Protein AF-A0A0F9ABA3-F1 (afdb_monomer)

Secondary structure (DSSP, 8-state):
-HHHHHHHHHHHSTTS-HHHHHHHHHHHHHHHHH-HHHHTTEEE-TTS-EEES----

Mean predicted aligned error: 2.95 Å

Nearest PDB structures (foldseek):
  3fnn-assembly1_A  TM=7.970E-01  e=2.608E-02  Corynebacterium glutamicum
  2gq2-assembly1_C  TM=8.352E-01  e=4.209E-02  Mycobacterium tuberculosis H37Rv
  2af6-assembly2_G  TM=8.160E-01  e=1.024E-01  Mycobacterium tuberculosis
  2gq2-assembly1_B  TM=7.676E-01  e=1.653E-01  Mycobacterium tuberculosis H37Rv

Foldseek 3Di:
DVVLQVLLQVQLDPPHDPVSNVVSLVVLVVCCVVPVVVCVQWDADPSRHIHGPDDDD

Structure (mmCIF, N/CA/C/O backbone):
data_AF-A0A0F9ABA3-F1
#
_entry.id   AF-A0A0F9ABA3-F1
#
loop_
_atom_site.group_PDB
_atom_site.id
_atom_site.type_symbol
_atom_site.label_atom_id
_atom_site.label_alt_id
_atom_site.label_comp_id
_atom_site.label_asym_id
_atom_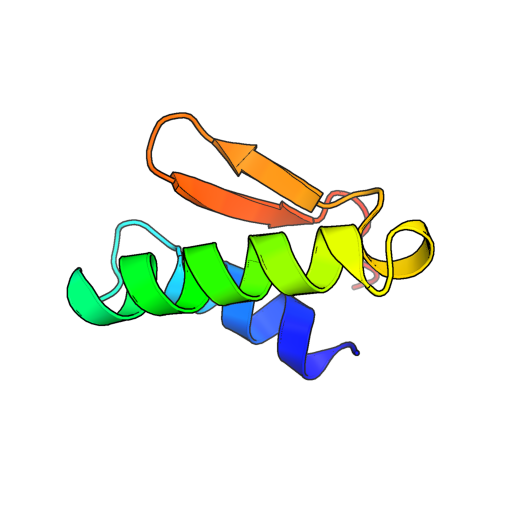site.label_entity_id
_atom_site.label_seq_id
_atom_site.pdbx_PDB_ins_code
_atom_site.Cartn_x
_atom_site.Cartn_y
_atom_site.Cartn_z
_atom_site.occupancy
_atom_site.B_iso_or_equiv
_atom_site.auth_seq_id
_atom_site.auth_comp_id
_atom_site.auth_asym_id
_atom_site.auth_atom_id
_atom_site.pdbx_PDB_model_num
ATOM 1 N N . MET A 1 1 ? 4.129 8.409 -10.602 1.00 82.06 1 MET A N 1
ATOM 2 C CA . MET A 1 1 ? 4.201 7.036 -10.043 1.00 82.06 1 MET A CA 1
ATOM 3 C C . MET A 1 1 ? 4.965 6.937 -8.721 1.00 82.06 1 MET A C 1
ATOM 5 O O . MET A 1 1 ? 4.375 6.456 -7.769 1.00 82.06 1 MET A O 1
ATOM 9 N N . ARG A 1 2 ? 6.213 7.429 -8.589 1.00 90.31 2 ARG A N 1
ATOM 10 C CA . ARG A 1 2 ? 6.969 7.375 -7.309 1.00 90.31 2 ARG A CA 1
ATOM 11 C C . ARG A 1 2 ? 6.251 8.023 -6.121 1.00 90.31 2 ARG A C 1
ATOM 13 O O . ARG A 1 2 ? 6.164 7.408 -5.069 1.00 90.31 2 ARG A O 1
ATOM 20 N N . ALA A 1 3 ? 5.737 9.240 -6.307 1.00 94.31 3 ALA A N 1
ATOM 21 C CA . ALA A 1 3 ? 5.022 9.955 -5.250 1.00 94.31 3 ALA A CA 1
ATOM 22 C C . ALA A 1 3 ? 3.787 9.178 -4.773 1.00 94.31 3 ALA A C 1
ATOM 24 O O . ALA A 1 3 ? 3.564 9.076 -3.579 1.00 94.31 3 ALA 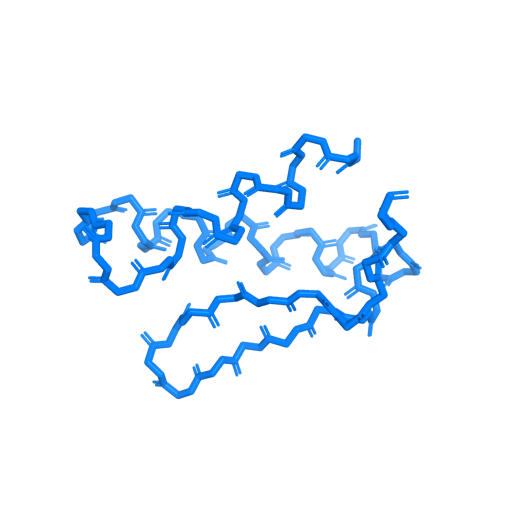A O 1
ATOM 25 N N . LEU A 1 4 ? 3.039 8.574 -5.699 1.00 94.69 4 LEU A N 1
ATOM 26 C CA . LEU A 1 4 ? 1.819 7.841 -5.372 1.00 94.69 4 LEU A CA 1
ATOM 27 C C . LEU A 1 4 ? 2.109 6.611 -4.509 1.00 94.69 4 LEU A C 1
ATOM 29 O O . LEU A 1 4 ? 1.488 6.458 -3.469 1.00 94.69 4 LEU A O 1
ATOM 33 N N . ARG A 1 5 ? 3.117 5.808 -4.875 1.00 95.06 5 ARG A N 1
ATOM 34 C CA . ARG A 1 5 ? 3.567 4.678 -4.047 1.00 95.06 5 ARG A CA 1
ATOM 35 C C . ARG A 1 5 ? 3.978 5.128 -2.648 1.00 95.06 5 ARG A C 1
ATOM 37 O O . ARG A 1 5 ? 3.495 4.585 -1.670 1.00 95.06 5 ARG A O 1
ATOM 44 N N . HIS A 1 6 ? 4.815 6.161 -2.563 1.00 94.88 6 HIS A N 1
ATOM 45 C CA . HIS A 1 6 ? 5.294 6.667 -1.278 1.00 94.88 6 HIS A CA 1
ATOM 46 C C . HIS A 1 6 ? 4.158 7.180 -0.383 1.00 94.88 6 HIS A C 1
ATOM 48 O O . HIS A 1 6 ? 4.134 6.900 0.810 1.00 94.88 6 HIS A O 1
ATOM 54 N N . VAL A 1 7 ? 3.204 7.921 -0.953 1.00 96.94 7 VAL A N 1
ATOM 55 C CA . VAL A 1 7 ? 2.066 8.438 -0.188 1.00 96.94 7 VAL A CA 1
ATOM 56 C C . VAL A 1 7 ? 1.124 7.303 0.215 1.00 96.94 7 VAL A C 1
ATOM 58 O O . VAL A 1 7 ? 0.668 7.320 1.348 1.00 96.94 7 VAL A O 1
ATOM 61 N N . ILE A 1 8 ? 0.879 6.305 -0.642 1.00 96.75 8 ILE A N 1
ATOM 62 C CA . ILE A 1 8 ? 0.092 5.118 -0.274 1.00 96.75 8 ILE A CA 1
ATOM 63 C C . ILE A 1 8 ? 0.710 4.421 0.943 1.00 96.75 8 ILE A C 1
ATOM 65 O O . ILE A 1 8 ? -0.007 4.208 1.913 1.00 96.75 8 ILE A O 1
ATOM 69 N N . GLU A 1 9 ? 2.022 4.154 0.954 1.00 96.38 9 GLU A N 1
ATOM 70 C CA . GLU A 1 9 ? 2.673 3.533 2.124 1.00 96.38 9 GLU A CA 1
ATOM 71 C C . GLU A 1 9 ? 2.478 4.373 3.394 1.00 96.38 9 GLU A C 1
ATOM 73 O O . GLU A 1 9 ? 1.990 3.885 4.405 1.00 96.38 9 GLU A O 1
ATOM 78 N N . MET A 1 10 ? 2.789 5.672 3.337 1.00 97.00 10 MET A N 1
ATOM 79 C CA . MET A 1 10 ? 2.692 6.539 4.518 1.00 97.00 10 MET A CA 1
ATOM 80 C C . MET A 1 10 ? 1.262 6.751 5.018 1.00 97.00 10 MET A C 1
ATOM 82 O O . MET A 1 10 ? 1.060 7.035 6.195 1.00 97.00 10 MET A O 1
ATOM 86 N N . ARG A 1 11 ? 0.273 6.737 4.121 1.00 97.75 11 ARG A N 1
ATOM 87 C CA . ARG A 1 11 ? -1.117 7.073 4.453 1.00 97.75 11 ARG A CA 1
ATOM 88 C C . ARG A 1 11 ? -1.971 5.862 4.780 1.00 97.75 11 ARG A C 1
ATOM 90 O O . ARG A 1 11 ? -3.032 6.058 5.351 1.00 97.75 11 ARG A O 1
ATOM 97 N N . THR A 1 12 ? -1.501 4.659 4.467 1.00 97.56 12 THR A N 1
ATOM 98 C CA . THR A 1 12 ? -2.103 3.394 4.915 1.00 97.56 12 THR A CA 1
ATOM 99 C C . THR A 1 12 ? -1.449 2.849 6.190 1.00 97.56 12 THR A C 1
ATOM 101 O O . THR A 1 12 ? -1.998 1.939 6.802 1.00 97.56 12 THR A O 1
ATOM 104 N N . ASP A 1 13 ? -0.324 3.428 6.631 1.00 96.94 13 ASP A N 1
ATOM 105 C CA . ASP A 1 13 ? 0.363 3.054 7.872 1.00 96.94 13 ASP A CA 1
ATOM 106 C C . ASP A 1 13 ? -0.575 3.118 9.098 1.00 96.94 13 ASP A C 1
ATOM 108 O O . ASP A 1 13 ? -1.375 4.055 9.204 1.00 96.94 13 ASP A O 1
ATOM 112 N N . PRO A 1 14 ? -0.478 2.181 10.063 1.00 95.69 14 PRO A N 1
ATOM 113 C CA . PRO A 1 14 ? -1.339 2.162 11.244 1.00 95.69 14 PRO A CA 1
ATOM 114 C C . PRO A 1 14 ? -1.303 3.432 12.104 1.00 95.69 14 PRO A C 1
ATOM 116 O O . PRO A 1 14 ? -2.259 3.690 12.833 1.00 95.69 14 PRO A O 1
ATOM 119 N N . SER A 1 15 ? -0.226 4.218 12.029 1.00 95.88 15 SER A N 1
ATOM 120 C CA . SER A 1 15 ? -0.084 5.501 12.728 1.00 95.88 15 SER A CA 1
ATOM 121 C C . SER A 1 15 ? -0.805 6.672 12.047 1.00 95.88 15 SER A C 1
ATOM 123 O O . SER A 1 15 ? -0.924 7.744 12.646 1.00 95.88 15 SER A O 1
ATOM 125 N N . ALA A 1 16 ? -1.283 6.496 10.811 1.00 96.88 16 ALA A N 1
ATOM 126 C CA . ALA A 1 16 ? -2.055 7.503 10.098 1.00 96.88 16 ALA A CA 1
ATOM 127 C C . ALA A 1 16 ? -3.512 7.565 10.589 1.00 96.88 16 ALA A C 1
ATOM 129 O O . ALA A 1 16 ? -4.067 6.608 11.126 1.00 96.88 16 ALA A O 1
ATOM 130 N N . GLU A 1 17 ? -4.148 8.715 10.366 1.00 97.38 17 GLU A N 1
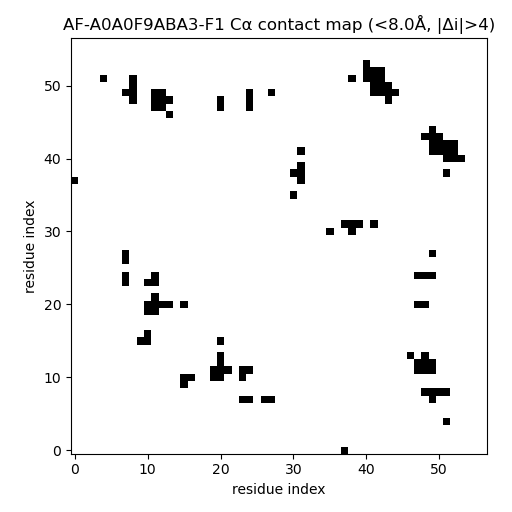ATOM 131 C CA . GLU A 1 17 ? -5.562 8.928 10.674 1.00 97.38 17 GLU A CA 1
ATOM 132 C C . GLU A 1 17 ? -6.461 7.936 9.919 1.00 97.38 17 GLU A C 1
ATOM 134 O O . GLU A 1 17 ? -6.250 7.663 8.736 1.00 97.38 17 GLU A O 1
ATOM 139 N N . GLU A 1 18 ? -7.480 7.403 10.597 1.00 96.31 18 GLU A N 1
ATOM 140 C CA . GLU A 1 18 ? -8.304 6.302 10.088 1.00 96.31 18 GLU A CA 1
ATOM 141 C C . GLU A 1 18 ? -8.973 6.613 8.743 1.00 96.31 18 GLU A C 1
ATOM 143 O O . GLU A 1 18 ? -8.897 5.797 7.824 1.00 96.31 18 GLU A O 1
ATOM 148 N N . GLU A 1 19 ? -9.560 7.803 8.597 1.00 97.44 19 GLU A N 1
ATOM 149 C CA . GLU A 1 19 ? -10.202 8.238 7.350 1.00 97.44 19 GLU A CA 1
ATOM 150 C C . GLU A 1 19 ? -9.209 8.234 6.179 1.00 97.44 19 GLU A C 1
ATOM 152 O O . GLU A 1 19 ? -9.508 7.753 5.085 1.00 97.44 19 GLU A O 1
ATOM 157 N N . ILE A 1 20 ? -7.983 8.696 6.430 1.00 97.31 20 ILE A N 1
ATOM 158 C CA . ILE A 1 20 ? -6.922 8.748 5.428 1.00 97.31 20 ILE A CA 1
ATOM 159 C C . ILE A 1 20 ? -6.462 7.338 5.041 1.00 97.31 20 ILE A C 1
ATOM 161 O O . ILE A 1 20 ? -6.279 7.083 3.850 1.00 97.31 20 ILE A O 1
ATOM 165 N N . ARG A 1 21 ? -6.354 6.401 5.991 1.00 97.62 21 ARG A N 1
ATOM 166 C CA . ARG A 1 21 ? -6.034 4.996 5.672 1.00 97.62 21 ARG A CA 1
ATOM 167 C C . ARG A 1 21 ? -7.077 4.374 4.756 1.00 97.62 21 ARG A C 1
ATOM 169 O O . ARG A 1 21 ? -6.713 3.764 3.754 1.00 97.62 21 ARG A O 1
ATOM 176 N N . LEU A 1 22 ? -8.361 4.583 5.052 1.00 96.31 22 LEU A N 1
ATOM 177 C CA . LEU A 1 22 ? -9.461 4.068 4.233 1.00 96.31 22 LEU A CA 1
ATOM 178 C C . LEU A 1 22 ? -9.414 4.636 2.810 1.00 96.31 22 LEU A C 1
ATOM 180 O O . LEU A 1 22 ? -9.467 3.881 1.838 1.00 96.31 22 LEU A O 1
ATOM 184 N N . VAL A 1 23 ? -9.255 5.956 2.676 1.00 97.94 23 VAL A N 1
ATOM 185 C CA . VAL A 1 23 ? -9.184 6.617 1.364 1.00 97.94 23 VAL A CA 1
ATOM 186 C C . VAL A 1 23 ? -7.972 6.133 0.567 1.00 97.94 23 VAL A C 1
ATOM 188 O O . VAL A 1 23 ? -8.103 5.806 -0.613 1.00 97.94 23 VAL A O 1
ATOM 191 N N . PHE A 1 24 ? -6.790 6.047 1.182 1.00 97.81 24 PHE A N 1
ATOM 192 C CA . PHE A 1 24 ? -5.585 5.613 0.471 1.00 97.81 24 PHE A CA 1
ATOM 193 C C . PHE A 1 24 ? -5.546 4.110 0.187 1.00 97.81 24 PHE A C 1
ATOM 195 O O . PHE A 1 24 ? -4.948 3.724 -0.818 1.00 97.81 24 PHE A O 1
ATOM 202 N N . GLY A 1 25 ? -6.242 3.285 0.973 1.00 97.00 25 GLY A N 1
ATOM 203 C CA . GLY A 1 25 ? -6.508 1.888 0.630 1.00 97.00 25 GLY A CA 1
ATOM 204 C C . GLY A 1 25 ? -7.291 1.770 -0.682 1.00 97.00 25 GLY A C 1
ATOM 205 O O . GLY A 1 25 ? -6.855 1.085 -1.603 1.00 97.00 25 GLY A O 1
ATOM 206 N N . MET A 1 26 ? -8.367 2.551 -0.845 1.00 97.75 26 MET A N 1
ATOM 207 C CA . MET A 1 26 ? -9.124 2.586 -2.109 1.00 97.75 26 MET A CA 1
ATOM 208 C C . MET A 1 26 ? -8.268 3.074 -3.287 1.00 97.75 26 MET A C 1
ATOM 210 O O . MET A 1 26 ? -8.383 2.572 -4.406 1.00 97.75 26 MET A O 1
ATOM 214 N N . VAL A 1 27 ? -7.388 4.053 -3.052 1.00 97.31 27 VAL A N 1
ATOM 215 C CA . VAL A 1 27 ? -6.442 4.521 -4.076 1.00 97.31 27 VAL A CA 1
ATOM 216 C C . VAL A 1 27 ? -5.464 3.409 -4.465 1.00 97.31 27 VAL A C 1
ATOM 218 O O . VAL A 1 27 ? -5.181 3.258 -5.655 1.00 97.31 27 VAL A O 1
ATOM 221 N N . ALA A 1 28 ? -4.966 2.627 -3.504 1.00 96.75 28 ALA A N 1
ATOM 222 C CA . ALA A 1 28 ? -4.090 1.487 -3.764 1.00 96.75 28 ALA A CA 1
ATOM 223 C C . ALA A 1 28 ? -4.781 0.433 -4.648 1.00 96.75 28 ALA A C 1
ATOM 225 O O . ALA A 1 28 ? -4.202 0.013 -5.653 1.00 96.75 28 ALA A O 1
ATOM 22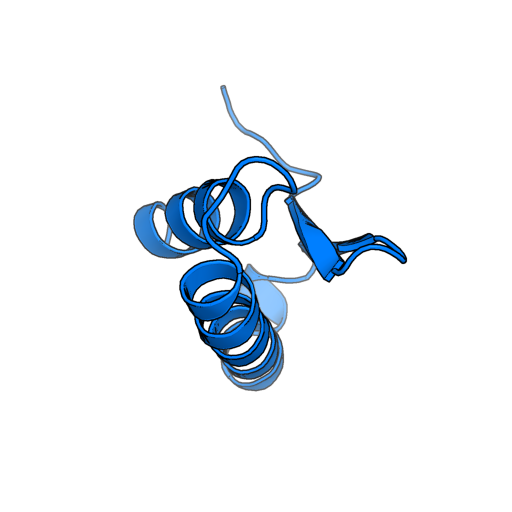6 N N . ASP A 1 29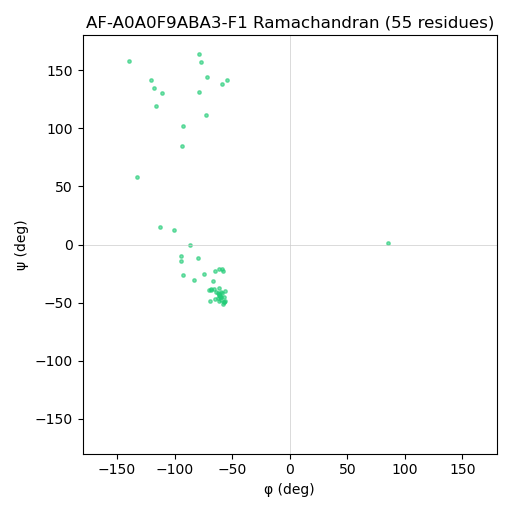 ? -6.043 0.104 -4.359 1.00 96.81 29 ASP A N 1
ATOM 227 C CA . ASP A 1 29 ? -6.844 -0.829 -5.163 1.00 96.81 29 ASP A CA 1
ATOM 228 C C . ASP A 1 29 ? -7.019 -0.348 -6.610 1.00 96.81 29 ASP A C 1
ATOM 230 O O . ASP A 1 29 ? -6.814 -1.105 -7.565 1.00 96.81 29 ASP A O 1
ATOM 234 N N . ILE A 1 30 ? -7.341 0.938 -6.795 1.00 97.44 30 ILE A N 1
ATOM 235 C CA . ILE A 1 30 ? -7.446 1.550 -8.128 1.00 97.44 30 ILE A CA 1
ATOM 236 C C . ILE A 1 30 ? -6.097 1.478 -8.851 1.00 97.44 30 ILE A C 1
ATOM 238 O O . ILE A 1 30 ? -6.043 1.138 -10.032 1.00 97.44 30 ILE A O 1
ATOM 242 N N . CYS A 1 31 ? -4.994 1.758 -8.155 1.00 96.06 31 CYS A N 1
ATOM 243 C CA . CYS A 1 31 ? -3.659 1.716 -8.745 1.00 96.06 31 CYS A CA 1
ATOM 244 C C . CYS A 1 31 ? -3.274 0.316 -9.229 1.00 96.06 31 CYS A C 1
ATOM 246 O O . CYS A 1 31 ? -2.713 0.185 -10.320 1.00 96.06 31 CYS A O 1
ATOM 248 N N . LEU A 1 32 ? -3.589 -0.718 -8.445 1.00 95.25 32 LEU A N 1
ATOM 249 C CA . LEU A 1 32 ? -3.335 -2.107 -8.816 1.00 95.25 32 LEU A CA 1
ATOM 250 C C . LEU A 1 32 ? -4.171 -2.527 -10.029 1.00 95.25 32 LEU A C 1
ATOM 252 O O . LEU A 1 32 ? -3.670 -3.226 -10.908 1.00 95.25 32 LEU A O 1
ATOM 256 N N . LYS A 1 33 ? -5.421 -2.059 -10.107 1.00 97.12 33 LYS A N 1
ATOM 257 C CA . LYS A 1 33 ? -6.324 -2.339 -11.227 1.00 97.12 33 LYS A CA 1
ATOM 258 C C . LYS A 1 33 ? -5.895 -1.650 -12.525 1.00 97.12 33 LYS A C 1
ATOM 260 O O . LYS A 1 33 ? -5.859 -2.295 -13.570 1.00 97.12 33 LYS A O 1
ATOM 265 N N . GLU A 1 34 ? -5.594 -0.355 -12.473 1.00 97.44 34 GLU A N 1
ATOM 266 C CA . GLU A 1 34 ? -5.325 0.454 -13.671 1.00 97.44 34 GLU A CA 1
ATOM 267 C C . GLU A 1 34 ? -3.870 0.325 -14.152 1.00 97.44 34 GLU A C 1
ATOM 269 O O . GLU A 1 34 ? -3.592 0.397 -15.351 1.00 97.44 34 GLU A O 1
ATOM 274 N N . TRP A 1 35 ? -2.923 0.094 -13.235 1.00 96.62 35 TRP A N 1
ATOM 275 C CA . TRP A 1 35 ? -1.495 -0.024 -13.546 1.00 96.62 35 TRP A CA 1
ATOM 276 C C . TRP A 1 35 ? -0.838 -1.250 -12.889 1.00 96.62 35 TRP A C 1
ATOM 278 O O . TRP A 1 35 ? 0.175 -1.100 -12.195 1.00 96.62 35 TRP A O 1
ATOM 288 N N . PRO A 1 36 ? -1.321 -2.478 -13.157 1.00 95.81 36 PRO A N 1
ATOM 289 C CA . PRO A 1 36 ? -0.853 -3.688 -12.478 1.00 95.81 36 PRO A CA 1
ATOM 290 C C . PRO A 1 36 ? 0.658 -3.891 -12.610 1.00 95.81 36 PRO A C 1
ATOM 292 O O . PRO A 1 36 ? 1.326 -4.182 -11.631 1.00 95.81 36 PRO A O 1
ATOM 295 N N . ASN A 1 37 ? 1.246 -3.618 -13.780 1.00 94.81 37 ASN A N 1
ATOM 296 C CA . ASN A 1 37 ? 2.694 -3.764 -13.992 1.00 94.81 37 ASN A CA 1
ATOM 297 C C . ASN A 1 37 ? 3.549 -2.803 -13.142 1.00 94.81 37 ASN A C 1
ATOM 299 O O . ASN A 1 37 ? 4.732 -3.062 -12.932 1.00 94.81 37 ASN A O 1
ATOM 303 N N . ILE A 1 38 ? 2.991 -1.677 -12.685 1.00 93.44 38 ILE A N 1
ATOM 304 C CA . ILE A 1 38 ? 3.715 -0.674 -11.884 1.00 93.44 38 ILE A CA 1
ATOM 305 C C . ILE A 1 38 ? 3.551 -0.934 -10.381 1.00 93.44 38 ILE A C 1
ATOM 307 O O . ILE A 1 38 ? 4.422 -0.531 -9.613 1.00 93.44 38 ILE A O 1
ATOM 311 N N . PHE A 1 39 ? 2.454 -1.583 -9.985 1.00 95.38 39 PHE A N 1
ATOM 312 C CA . PHE A 1 39 ? 2.099 -1.891 -8.596 1.00 95.38 39 PHE A CA 1
ATOM 313 C C . PHE A 1 39 ? 2.140 -3.400 -8.299 1.00 95.38 39 PHE A C 1
ATOM 315 O O . PHE A 1 39 ? 1.625 -3.840 -7.281 1.00 95.38 39 PHE A O 1
ATOM 322 N N . GLN A 1 40 ? 2.758 -4.202 -9.171 1.00 94.88 40 GLN A N 1
ATOM 323 C CA . GLN A 1 40 ? 2.825 -5.664 -9.039 1.00 94.88 40 GLN A CA 1
ATOM 324 C C . GLN A 1 40 ? 3.553 -6.140 -7.774 1.00 94.88 40 GLN A C 1
ATOM 326 O O . GLN A 1 40 ? 3.383 -7.280 -7.364 1.00 94.88 40 GLN A O 1
ATOM 331 N N . ASP A 1 41 ? 4.385 -5.285 -7.179 1.00 95.75 41 ASP A N 1
ATOM 332 C CA . ASP A 1 41 ? 5.146 -5.543 -5.959 1.00 95.75 41 ASP A CA 1
ATOM 333 C C . ASP A 1 41 ? 4.514 -4.912 -4.708 1.00 95.75 41 ASP A C 1
ATOM 335 O O . ASP A 1 41 ? 5.176 -4.809 -3.672 1.00 95.75 41 ASP A O 1
ATOM 339 N N . MET A 1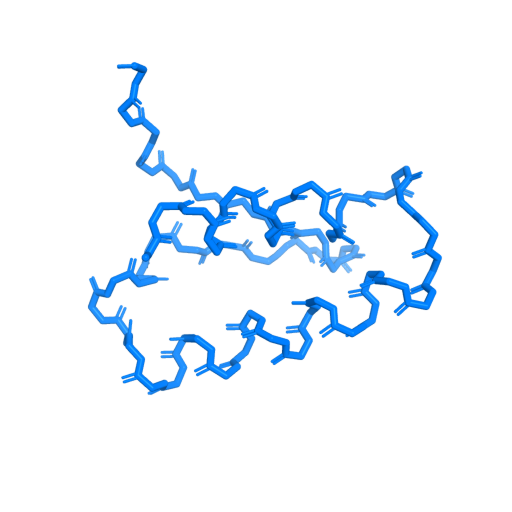 42 ? 3.263 -4.457 -4.821 1.00 95.75 42 MET A N 1
ATOM 340 C CA . MET A 1 42 ? 2.459 -3.924 -3.727 1.00 95.75 42 MET A CA 1
ATOM 341 C C . MET A 1 42 ? 1.889 -5.063 -2.881 1.00 95.75 42 MET A C 1
ATOM 343 O O . MET A 1 42 ? 1.271 -5.988 -3.407 1.00 95.75 42 MET A O 1
ATOM 347 N N . HIS A 1 43 ? 2.047 -4.959 -1.567 1.00 96.50 43 HIS A N 1
ATOM 348 C CA . HIS A 1 43 ? 1.486 -5.880 -0.587 1.00 96.50 43 HIS A CA 1
ATOM 349 C C . HIS A 1 43 ? 0.570 -5.135 0.374 1.00 96.50 43 HIS A C 1
ATOM 351 O O . HIS A 1 43 ? 0.865 -4.004 0.751 1.00 96.50 43 HIS A O 1
ATOM 357 N N . ILE A 1 44 ? -0.530 -5.790 0.745 1.00 95.62 44 ILE A N 1
ATOM 358 C CA . ILE A 1 44 ? -1.510 -5.29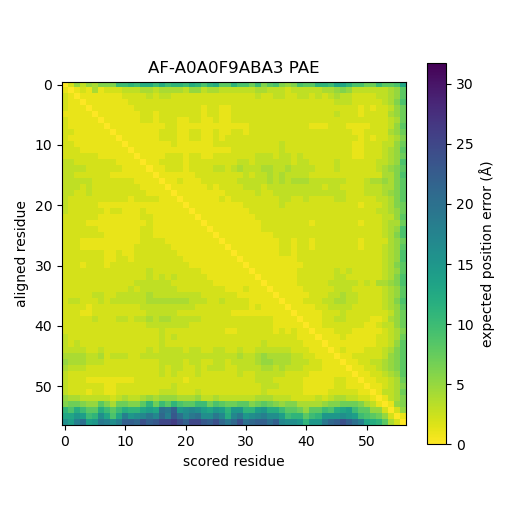9 1.711 1.00 95.62 44 ILE A CA 1
ATOM 359 C C . ILE A 1 44 ? -1.487 -6.264 2.893 1.00 95.62 44 ILE A C 1
ATOM 361 O O . ILE A 1 44 ? -1.746 -7.459 2.717 1.00 95.62 44 ILE A O 1
ATOM 365 N N . ASP A 1 45 ? -1.157 -5.756 4.073 1.00 95.25 45 ASP A N 1
ATOM 366 C CA . ASP A 1 45 ? -1.178 -6.535 5.304 1.00 95.25 45 ASP A CA 1
ATOM 367 C C . ASP A 1 45 ? -2.608 -6.678 5.854 1.00 95.25 45 ASP A C 1
ATOM 369 O O . ASP A 1 45 ? -3.517 -5.937 5.467 1.00 95.25 45 ASP A O 1
ATOM 373 N N . PRO A 1 46 ? -2.851 -7.628 6.778 1.00 93.88 46 PRO A N 1
ATOM 374 C CA . PRO A 1 46 ? -4.178 -7.840 7.360 1.00 93.88 46 PRO A CA 1
ATOM 375 C C . PRO A 1 46 ? -4.768 -6.620 8.081 1.00 93.88 46 PRO A C 1
ATOM 377 O O . PRO A 1 46 ? -5.979 -6.561 8.284 1.00 93.88 46 PRO A O 1
ATOM 380 N N . ASP A 1 47 ? -3.929 -5.666 8.487 1.00 92.25 47 ASP A N 1
ATOM 381 C CA . ASP A 1 47 ? -4.334 -4.405 9.112 1.00 92.25 47 ASP A CA 1
ATOM 382 C C . ASP A 1 47 ? -4.662 -3.291 8.097 1.00 92.25 47 ASP A C 1
ATOM 384 O O . ASP A 1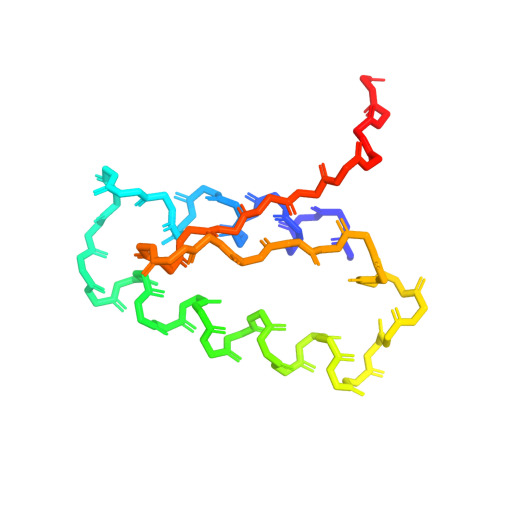 47 ? -5.053 -2.192 8.493 1.00 92.25 47 ASP A O 1
ATOM 388 N N . GLY A 1 48 ? -4.536 -3.579 6.798 1.00 91.81 48 GLY A N 1
ATOM 389 C CA . GLY A 1 48 ? -4.774 -2.645 5.701 1.00 91.81 48 GLY A CA 1
ATOM 390 C C . GLY A 1 48 ? -3.571 -1.770 5.344 1.00 91.81 48 GLY A C 1
ATOM 391 O O . GLY A 1 48 ? -3.689 -0.941 4.439 1.00 91.81 48 GLY A O 1
ATOM 392 N N . SER A 1 49 ? -2.428 -1.937 6.014 1.00 95.44 49 SER A N 1
ATOM 393 C CA . SER A 1 49 ? -1.210 -1.208 5.666 1.00 95.44 49 SER A CA 1
ATOM 394 C C . SER A 1 49 ? -0.609 -1.717 4.355 1.00 95.44 49 SER A C 1
ATOM 396 O O . SER A 1 49 ? -0.698 -2.901 4.020 1.00 95.44 49 SER A O 1
ATOM 398 N N . VAL A 1 50 ? -0.032 -0.800 3.574 1.00 96.75 50 VAL A N 1
ATOM 399 C CA . VAL A 1 50 ? 0.506 -1.096 2.242 1.00 96.75 50 VAL A CA 1
ATOM 400 C C . VAL A 1 50 ? 2.006 -0.846 2.196 1.00 96.75 50 VAL A C 1
ATOM 402 O O . VAL A 1 50 ? 2.482 0.210 2.610 1.00 96.75 50 VAL A O 1
ATOM 405 N N . TYR A 1 51 ? 2.756 -1.779 1.609 1.00 95.12 51 TYR A N 1
ATOM 406 C CA . TYR A 1 51 ? 4.182 -1.609 1.327 1.00 95.12 51 TYR A CA 1
ATOM 407 C C . TYR A 1 51 ? 4.582 -2.174 -0.036 1.00 95.12 51 TYR A C 1
ATOM 409 O O . TYR A 1 51 ? 3.913 -3.035 -0.605 1.00 95.12 51 TYR A O 1
ATOM 417 N N . PHE A 1 52 ? 5.702 -1.681 -0.566 1.00 94.69 52 PHE A N 1
ATOM 418 C CA . PHE A 1 52 ? 6.280 -2.132 -1.833 1.00 94.69 52 PHE A CA 1
ATOM 419 C C . PHE A 1 52 ? 7.593 -2.879 -1.594 1.00 94.69 52 PHE A C 1
ATOM 421 O O . PHE A 1 52 ? 8.479 -2.371 -0.901 1.00 94.69 52 PHE A O 1
ATOM 428 N N . LEU A 1 53 ? 7.744 -4.065 -2.192 1.00 91.44 53 LEU A N 1
ATOM 429 C CA . LEU A 1 53 ? 8.949 -4.888 -2.017 1.00 91.44 53 LEU A CA 1
ATOM 430 C C . LEU A 1 53 ? 10.189 -4.267 -2.672 1.00 91.44 53 LEU A C 1
ATOM 432 O O . LEU A 1 53 ? 11.286 -4.334 -2.112 1.00 91.4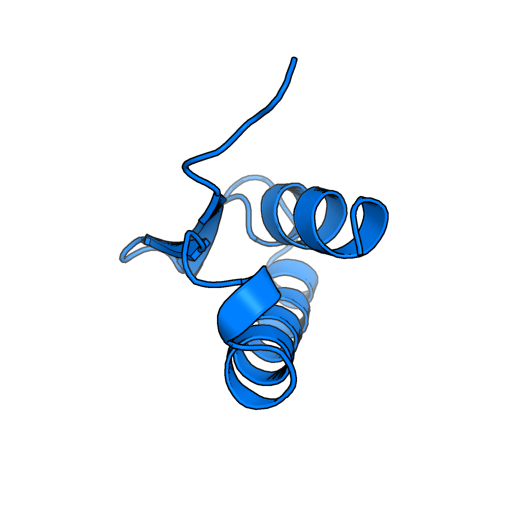4 53 LEU A O 1
ATOM 436 N N . ASN A 1 54 ? 10.046 -3.644 -3.846 1.00 87.00 54 ASN A N 1
ATOM 437 C CA . ASN A 1 54 ? 11.193 -3.117 -4.580 1.00 87.00 54 ASN A CA 1
ATOM 438 C C . ASN A 1 54 ? 11.440 -1.646 -4.243 1.00 87.00 54 ASN A C 1
ATOM 440 O O . ASN A 1 54 ? 11.052 -0.726 -4.970 1.00 87.00 54 ASN A O 1
ATOM 444 N N . LYS A 1 55 ? 12.169 -1.413 -3.152 1.00 72.19 55 LYS A N 1
ATOM 445 C CA . LYS A 1 55 ? 12.652 -0.079 -2.782 1.00 72.19 55 LYS A CA 1
ATOM 446 C C . LYS A 1 55 ? 14.050 0.132 -3.363 1.00 72.19 55 LYS A C 1
ATOM 448 O O . LYS A 1 55 ? 15.034 -0.369 -2.828 1.00 72.19 55 LYS A O 1
ATOM 453 N N . LYS A 1 56 ? 14.160 0.877 -4.472 1.00 63.78 56 LYS A N 1
ATOM 454 C CA . LYS A 1 56 ? 15.451 1.490 -4.826 1.00 63.78 56 LYS A CA 1
ATOM 455 C C . LYS A 1 56 ? 15.696 2.637 -3.846 1.00 63.78 56 LYS A C 1
ATOM 457 O O . LYS A 1 56 ? 14.939 3.607 -3.874 1.00 63.78 56 LYS A O 1
ATOM 462 N N . VAL A 1 57 ? 16.700 2.445 -2.987 1.00 55.50 57 VAL A N 1
ATOM 463 C CA . VAL A 1 57 ? 17.301 3.465 -2.110 1.00 55.50 57 VAL A CA 1
ATOM 464 C C . VAL A 1 57 ? 17.745 4.664 -2.940 1.00 55.50 57 VAL A C 1
ATOM 466 O O . VAL A 1 57 ? 18.312 4.433 -4.035 1.00 55.50 57 VAL A O 1
#

Organism: NCBI:txid412755

pLDDT: mean 93.79, std 7.71, range [55.5, 97.94]

Radius of gyration: 10.47 Å; Cα contacts (8 Å, |Δi|>4): 61; chains: 1; bounding box: 28×18×27 Å

Solvent-accessible surface area (backbone atoms only — not comparable to full-atom values): 3308 Å² total; per-residue (Å²): 110,73,67,57,55,54,48,34,28,61,30,14,31,86,91,36,58,68,72,50,22,56,54,31,41,55,50,49,54,51,42,39,70,79,38,39,90,81,39,70,53,57,44,73,48,99,87,54,28,36,50,63,75,84,71,84,128

InterPro domains:
  IPR036098 Thymidylate synthase ThyX superfamily [G3DSA:3.30.70.3180] (1-55)
  IPR036098 Thymidylate synthase ThyX superfamily [SSF69796] (2-43)

Sequence (57 aa):
MRALRHVIEMRTDPSAEEEIRLVFGMVADICLKEWPNIFQDMHIDPDGSVYFLNKKV